Protein AF-A0A4Q3XRW7-F1 (afdb_monomer)

Sequence (113 aa):
EPHPDRGKGDDNMPKQAWFCLPDQPVGVFAGLWRMTERGPAYAFATCAPNEIVGPIHPKAMPAIIKPDEWDIWLDGSADEAKALVRPYDGPMDMEVTTPRLSDGGALDIVEPA

Secondary structure (DSSP, 8-state):
---SS--B-TTSSBPEEEEE-TT-SS--B-EEEEEETTEEEEEE-EE---TTTTTT-TT-EE-BPPGGGHHHHHHS-HHHHHHT-S---S--EEEEE-PPBPTTS-B------

Nearest PDB structures (foldseek):
  2aeg-assembly3_C  TM=7.613E-01  e=1.722E-05  Agrobacterium fabrum str. C58
  4huh-assembly1_F  TM=5.883E-01  e=4.612E+00  Tequatrovirus T4
  4huh-assembly1_D  TM=5.960E-01  e=4.924E+00  Tequatrovirus T4
  4huh-assembly1_E  TM=3.950E-01  e=3.790E+00  Tequatrovirus T4
  4hud-assembly1_A  TM=3.424E-01  e=3.550E+00  Tequatrovirus T4

Mean predicted aligned error: 8.39 Å

Foldseek 3Di:
DAAPPQDQAPVRHGWDKDKDQVVDPDWDFLKDWDADPVGIDMDGAWEQEDPVCCNGPRPTDTQTADPVCVCCSVPNDPVSNVVSNYYDPHDMDMDTGDFDLPPPRDTPPPDDD

Radius of gyration: 16.53 Å; Cα contacts (8 Å, |Δi|>4): 169; chains: 1; bounding box: 37×35×41 Å

pLDDT: mean 83.19, std 20.05, range [39.53, 98.5]

Structure (mmCIF, N/CA/C/O backbone):
data_AF-A0A4Q3XRW7-F1
#
_entry.id   AF-A0A4Q3XRW7-F1
#
loop_
_atom_site.group_PDB
_atom_site.id
_atom_site.type_symbol
_atom_site.label_atom_id
_atom_site.label_alt_id
_atom_site.label_comp_id
_atom_site.label_asym_id
_atom_site.label_entity_id
_atom_site.label_seq_id
_atom_site.pdbx_PDB_ins_code
_atom_site.Cartn_x
_atom_site.Cartn_y
_atom_site.Cartn_z
_atom_site.occupancy
_atom_site.B_iso_or_equiv
_atom_site.auth_seq_id
_atom_site.auth_comp_id
_atom_site.auth_asym_id
_atom_site.auth_atom_id
_atom_site.pdbx_PDB_model_num
ATOM 1 N N . GLU A 1 1 ? 15.102 -0.838 -1.085 1.00 42.69 1 GLU A N 1
ATOM 2 C CA . GLU A 1 1 ? 16.429 -1.101 -1.688 1.00 42.69 1 GLU A CA 1
ATOM 3 C C . GLU A 1 1 ? 16.328 -0.824 -3.175 1.00 42.69 1 GLU A C 1
ATOM 5 O O . GLU A 1 1 ? 15.240 -1.019 -3.705 1.00 42.69 1 GLU A O 1
ATOM 10 N N . PRO A 1 2 ? 17.377 -0.313 -3.835 1.00 42.47 2 PRO A N 1
ATOM 11 C CA . PRO A 1 2 ? 17.321 -0.061 -5.269 1.00 42.47 2 PRO A CA 1
ATOM 12 C C . PRO A 1 2 ? 17.358 -1.375 -6.071 1.00 42.47 2 PRO A C 1
ATOM 14 O O . PRO A 1 2 ? 18.008 -2.336 -5.661 1.00 42.47 2 PRO A O 1
ATOM 17 N N . HIS A 1 3 ? 16.653 -1.374 -7.206 1.00 45.62 3 HIS A N 1
ATOM 18 C CA . HIS A 1 3 ? 16.489 -2.474 -8.163 1.00 45.62 3 HIS A CA 1
ATOM 19 C C . HIS A 1 3 ? 17.829 -3.076 -8.653 1.00 45.62 3 HIS A C 1
ATOM 21 O O . HIS A 1 3 ? 18.788 -2.318 -8.846 1.00 45.62 3 HIS A O 1
ATOM 27 N N . PRO A 1 4 ? 17.916 -4.402 -8.904 1.00 43.88 4 PRO A N 1
ATOM 28 C CA . PRO A 1 4 ? 19.138 -5.064 -9.380 1.00 43.88 4 PRO A CA 1
ATOM 29 C C . PRO A 1 4 ? 19.620 -4.573 -10.758 1.00 43.88 4 PRO A C 1
ATOM 31 O O . PRO A 1 4 ? 20.812 -4.303 -10.921 1.00 43.88 4 PRO A O 1
ATOM 34 N N . ASP A 1 5 ? 18.716 -4.357 -11.716 1.00 55.91 5 ASP A N 1
ATOM 35 C CA . ASP A 1 5 ? 19.038 -3.699 -12.990 1.00 55.91 5 ASP A CA 1
ATOM 36 C C . ASP A 1 5 ? 19.152 -2.183 -12.800 1.00 55.91 5 ASP A C 1
ATOM 38 O O . ASP A 1 5 ? 18.185 -1.433 -12.926 1.00 55.91 5 ASP A O 1
ATOM 42 N N . ARG A 1 6 ? 20.358 -1.727 -12.449 1.00 53.12 6 ARG A N 1
ATOM 43 C CA . ARG A 1 6 ? 20.720 -0.314 -12.250 1.00 53.12 6 ARG A CA 1
ATOM 44 C C . ARG A 1 6 ? 20.733 0.484 -13.561 1.00 53.12 6 ARG A C 1
ATOM 46 O O . ARG A 1 6 ? 21.767 1.015 -13.967 1.00 53.12 6 ARG A O 1
ATOM 53 N N . GLY A 1 7 ? 19.593 0.591 -14.227 1.00 57.41 7 GLY A N 1
ATOM 54 C CA . GLY A 1 7 ? 19.402 1.578 -15.280 1.00 57.41 7 GLY A CA 1
ATOM 55 C C . GLY A 1 7 ? 19.207 2.958 -14.663 1.00 57.41 7 GLY A C 1
ATOM 56 O O . GLY A 1 7 ? 18.351 3.134 -13.795 1.00 57.41 7 GLY A O 1
ATOM 57 N N . LYS A 1 8 ? 19.980 3.943 -15.119 1.00 59.09 8 LYS A N 1
ATOM 58 C CA . LYS A 1 8 ? 19.595 5.341 -14.943 1.00 59.09 8 LYS A CA 1
ATOM 59 C C . LYS A 1 8 ? 18.601 5.712 -16.045 1.00 59.09 8 LYS A C 1
ATOM 61 O O . LYS A 1 8 ? 18.755 5.240 -17.172 1.00 59.09 8 LYS A O 1
ATOM 66 N N . GLY A 1 9 ? 17.575 6.480 -15.704 1.00 58.81 9 GLY A N 1
ATOM 67 C CA . GLY A 1 9 ? 16.732 7.166 -16.674 1.00 58.81 9 GLY A CA 1
ATOM 68 C C . GLY A 1 9 ? 17.504 8.278 -17.382 1.00 58.81 9 GLY A C 1
ATOM 69 O O . GLY A 1 9 ? 18.658 8.568 -17.045 1.00 58.81 9 GLY A O 1
ATOM 70 N N . ASP A 1 10 ? 16.860 8.911 -18.358 1.00 62.41 10 ASP A N 1
ATOM 71 C CA . ASP A 1 10 ? 17.435 9.999 -19.164 1.00 62.41 10 ASP A CA 1
ATOM 72 C C . ASP A 1 10 ? 17.812 11.240 -18.323 1.00 62.41 10 ASP A C 1
ATOM 74 O O . ASP A 1 10 ? 18.601 12.081 -18.750 1.00 62.41 10 ASP A O 1
ATOM 78 N N . ASP A 1 11 ? 17.293 11.325 -17.096 1.00 60.88 11 ASP A N 1
ATOM 79 C CA . ASP A 1 11 ? 17.575 12.332 -16.068 1.00 60.88 11 ASP A CA 1
ATOM 80 C C . ASP A 1 11 ? 18.708 11.929 -15.097 1.00 60.88 11 ASP A C 1
ATOM 82 O O . ASP A 1 11 ? 18.992 12.634 -14.127 1.00 60.88 11 ASP A O 1
ATOM 86 N N . ASN A 1 12 ? 19.376 10.797 -15.350 1.00 66.19 12 ASN A N 1
ATOM 87 C CA . ASN A 1 12 ? 20.425 10.212 -14.514 1.00 66.19 12 ASN A CA 1
ATOM 88 C C . ASN A 1 12 ? 19.933 9.728 -13.120 1.00 66.19 12 ASN A C 1
ATOM 90 O O . ASN A 1 12 ? 20.770 9.411 -12.264 1.00 66.19 12 ASN A O 1
ATOM 94 N N . MET A 1 13 ? 18.613 9.613 -12.904 1.00 65.81 13 MET A N 1
ATOM 95 C CA . MET A 1 13 ? 17.974 9.059 -11.697 1.00 65.81 13 MET A CA 1
ATOM 96 C C . MET A 1 13 ? 17.609 7.575 -11.879 1.00 65.81 13 MET A C 1
ATOM 98 O O . MET A 1 13 ? 17.613 7.078 -13.003 1.00 65.81 13 MET A O 1
ATOM 102 N N . PRO A 1 14 ? 17.329 6.804 -10.808 1.00 68.75 14 PRO A N 1
ATOM 103 C CA . PRO A 1 14 ? 16.843 5.432 -10.960 1.00 68.75 14 PRO A CA 1
ATOM 104 C C . PRO A 1 14 ? 15.542 5.393 -11.769 1.00 68.75 14 PRO A C 1
ATOM 106 O O . PRO A 1 14 ? 14.623 6.161 -11.479 1.00 68.75 14 PRO A O 1
ATOM 109 N N . LYS A 1 15 ? 15.454 4.484 -12.750 1.00 70.12 15 LYS A N 1
ATOM 110 C CA . LYS A 1 15 ? 14.203 4.236 -13.484 1.00 70.12 15 LYS A CA 1
ATOM 111 C C . LYS A 1 15 ? 13.063 3.936 -12.511 1.00 70.12 15 LYS A C 1
ATOM 113 O O . LYS A 1 15 ? 13.265 3.220 -11.528 1.00 70.12 15 LYS A O 1
ATOM 118 N N . GLN A 1 16 ? 11.880 4.470 -12.797 1.00 76.69 16 GLN A N 1
ATOM 119 C CA . GLN A 1 16 ? 10.693 4.239 -11.984 1.00 76.69 16 GLN A CA 1
ATOM 120 C C . GLN A 1 16 ? 9.819 3.169 -12.635 1.00 76.69 16 GLN A C 1
ATOM 122 O O . GLN A 1 16 ? 9.662 3.129 -13.854 1.00 76.69 16 GLN A O 1
ATOM 127 N N . ALA A 1 17 ? 9.267 2.289 -11.808 1.00 85.62 17 ALA A N 1
ATOM 128 C CA . ALA A 1 17 ? 8.234 1.351 -12.219 1.00 85.62 17 ALA A CA 1
ATOM 129 C C . ALA A 1 17 ? 6.896 1.848 -11.673 1.00 85.62 17 ALA A C 1
ATOM 131 O O . ALA A 1 17 ? 6.777 2.133 -10.478 1.00 85.62 17 ALA A O 1
ATOM 132 N N . TRP A 1 18 ? 5.917 1.947 -12.558 1.00 88.94 18 TRP A N 1
ATOM 133 C CA . TRP A 1 18 ? 4.539 2.293 -12.265 1.00 88.94 18 TRP A CA 1
ATOM 134 C C . TRP A 1 18 ? 3.705 1.023 -12.313 1.00 88.94 18 TRP A C 1
ATOM 136 O O . TRP A 1 18 ? 3.869 0.211 -13.220 1.00 88.94 18 TRP A O 1
ATOM 146 N N . PHE A 1 19 ? 2.836 0.848 -11.321 1.00 92.12 19 PHE A N 1
ATOM 147 C CA . PHE A 1 19 ? 1.941 -0.300 -11.222 1.00 92.12 19 PHE A CA 1
ATOM 148 C C . PHE A 1 19 ? 0.501 0.184 -11.345 1.00 92.12 19 PHE A C 1
ATOM 150 O O . PHE A 1 19 ? 0.098 1.108 -10.633 1.00 92.12 19 PHE A O 1
ATOM 157 N N . CYS A 1 20 ? -0.263 -0.449 -12.227 1.00 92.88 20 CYS A N 1
ATOM 158 C CA . CYS A 1 20 ? -1.647 -0.101 -12.533 1.00 92.88 20 CYS A CA 1
ATOM 159 C C . CYS A 1 20 ? -2.567 -1.275 -12.193 1.00 92.88 20 CYS A C 1
ATOM 161 O O . CYS A 1 20 ? -2.168 -2.430 -12.313 1.00 92.88 20 CYS A O 1
ATOM 163 N N . LEU A 1 21 ? -3.796 -0.978 -11.771 1.00 94.62 21 LEU A N 1
ATOM 164 C CA . LEU A 1 21 ? -4.837 -1.970 -11.494 1.00 94.62 21 LEU A CA 1
ATOM 165 C C . LEU A 1 21 ? -5.891 -1.854 -12.607 1.00 94.62 21 LEU A C 1
ATOM 167 O O . LEU A 1 21 ? -6.760 -0.990 -12.515 1.00 94.62 21 LEU A O 1
ATOM 171 N N . PRO A 1 22 ? -5.781 -2.614 -13.710 1.00 92.50 22 PRO A N 1
ATOM 172 C CA . PRO A 1 22 ? -6.552 -2.357 -14.931 1.00 92.50 22 PRO A CA 1
ATOM 173 C C . PRO A 1 22 ? -8.060 -2.605 -14.784 1.00 92.50 22 PRO A C 1
ATOM 175 O O . PRO A 1 22 ? -8.849 -2.153 -15.610 1.00 92.50 22 PRO A O 1
ATOM 178 N N . ASP A 1 23 ? -8.479 -3.320 -13.746 1.00 88.81 23 ASP A N 1
ATOM 179 C CA . ASP A 1 23 ? -9.873 -3.647 -13.455 1.00 88.81 23 ASP A CA 1
ATOM 180 C C . ASP A 1 23 ? -10.571 -2.629 -12.539 1.00 88.81 23 ASP A C 1
ATOM 182 O O . ASP A 1 23 ? -11.781 -2.727 -12.322 1.00 88.81 23 ASP A O 1
ATOM 186 N N . GLN A 1 24 ? -9.849 -1.627 -12.027 1.00 87.00 24 GLN A N 1
ATOM 187 C CA . GLN A 1 24 ? -10.407 -0.611 -11.140 1.00 87.00 24 GLN A CA 1
ATOM 188 C C . GLN A 1 24 ? -9.811 0.783 -11.401 1.00 87.00 24 GLN A C 1
ATOM 190 O O . GLN A 1 24 ? -8.597 0.948 -11.467 1.00 87.00 24 GLN A O 1
ATOM 195 N N . PRO A 1 25 ? -10.639 1.843 -11.469 1.00 86.00 25 PRO A N 1
ATOM 196 C CA . PRO A 1 25 ? -10.153 3.191 -11.774 1.00 86.00 25 PRO A CA 1
ATOM 197 C C . PRO A 1 25 ? -9.295 3.802 -10.654 1.00 86.00 25 PRO A C 1
ATOM 199 O O . PRO A 1 25 ? -8.584 4.776 -10.887 1.00 86.00 25 PRO A O 1
ATOM 202 N N . VAL A 1 26 ? -9.382 3.274 -9.427 1.00 90.31 26 VAL A N 1
ATOM 203 C CA . VAL A 1 26 ? -8.640 3.763 -8.258 1.00 90.31 26 VAL A CA 1
ATOM 204 C C . VAL A 1 26 ? -8.176 2.581 -7.409 1.00 90.31 26 VAL A C 1
ATOM 206 O O . VAL A 1 26 ? -8.955 1.679 -7.101 1.00 90.31 26 VAL A O 1
ATOM 209 N N . GLY A 1 27 ? -6.907 2.599 -6.999 1.00 92.38 27 GLY A N 1
ATOM 210 C CA . GLY A 1 27 ? -6.352 1.682 -6.003 1.00 92.38 27 GLY A CA 1
ATOM 211 C C . GLY A 1 27 ? -6.616 2.154 -4.573 1.00 92.38 27 GLY A C 1
ATOM 212 O O . GLY A 1 27 ? -6.478 3.339 -4.275 1.00 92.38 27 GLY A O 1
ATOM 213 N N . VAL A 1 28 ? -6.954 1.225 -3.676 1.00 96.06 28 VAL A N 1
ATOM 214 C CA . VAL A 1 28 ? -7.161 1.509 -2.248 1.00 96.06 28 VAL A CA 1
ATOM 215 C C . VAL A 1 28 ? -6.113 0.768 -1.431 1.00 96.06 28 VAL A C 1
ATOM 217 O O . VAL A 1 28 ? -6.026 -0.454 -1.497 1.00 96.06 28 VAL A O 1
ATOM 220 N N . PHE A 1 29 ? -5.320 1.496 -0.645 1.00 98.25 29 PHE A N 1
ATOM 221 C CA . PHE A 1 29 ? -4.411 0.885 0.325 1.00 98.25 29 PHE A CA 1
ATOM 222 C C . PHE A 1 29 ? -5.109 0.633 1.661 1.00 98.25 29 PHE A C 1
ATOM 224 O O . PHE A 1 29 ? -5.942 1.430 2.093 1.00 98.25 29 PHE A O 1
ATOM 231 N N . ALA A 1 30 ? -4.685 -0.423 2.356 1.00 98.44 30 ALA A N 1
ATOM 232 C CA . ALA A 1 30 ? -5.012 -0.683 3.757 1.00 98.44 30 ALA A CA 1
ATOM 233 C C . ALA A 1 30 ? -4.421 0.412 4.669 1.00 98.44 30 ALA A C 1
ATOM 235 O O . ALA A 1 30 ? -3.325 0.279 5.223 1.00 98.44 30 ALA A O 1
ATOM 236 N N . GLY A 1 31 ? -5.132 1.536 4.766 1.00 98.00 31 GLY A N 1
ATOM 237 C CA . GLY A 1 31 ? -4.723 2.742 5.478 1.00 98.00 31 GLY A CA 1
ATOM 238 C C . GLY A 1 31 ? -5.206 2.791 6.926 1.00 98.00 31 GLY A C 1
ATOM 239 O O . GLY A 1 31 ? -6.366 2.519 7.221 1.00 98.00 31 GLY A O 1
ATOM 240 N N . LEU A 1 32 ? -4.324 3.210 7.829 1.00 96.88 32 LEU A N 1
ATOM 241 C CA . LEU A 1 32 ? -4.623 3.536 9.220 1.00 96.88 32 LEU A CA 1
ATOM 242 C C . LEU A 1 32 ? -4.398 5.027 9.442 1.00 9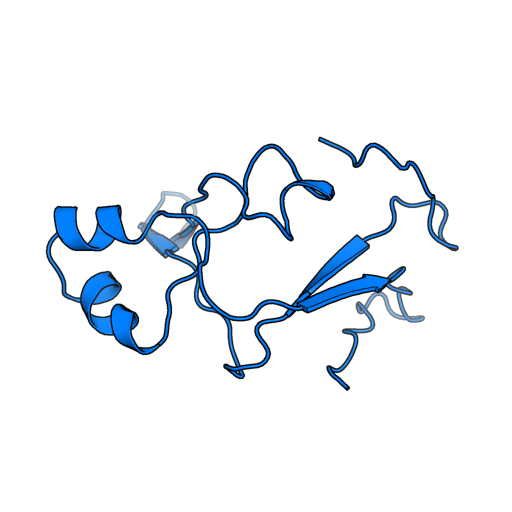6.88 32 LEU A C 1
ATOM 244 O O . LEU A 1 32 ? -3.467 5.612 8.888 1.00 96.88 32 LEU A O 1
ATOM 248 N N . TRP A 1 33 ? -5.194 5.641 10.310 1.00 97.38 33 TRP A N 1
ATOM 249 C CA . TRP A 1 33 ? -5.022 7.045 10.661 1.00 97.38 33 TRP A CA 1
ATOM 250 C C . TRP A 1 33 ? -5.203 7.276 12.158 1.00 97.38 33 TRP A C 1
ATOM 252 O O . TRP A 1 33 ? -5.850 6.499 12.859 1.00 97.38 33 TRP A O 1
ATOM 262 N N . ARG A 1 34 ? -4.593 8.350 12.660 1.00 97.25 34 ARG A N 1
ATOM 263 C CA . ARG A 1 34 ?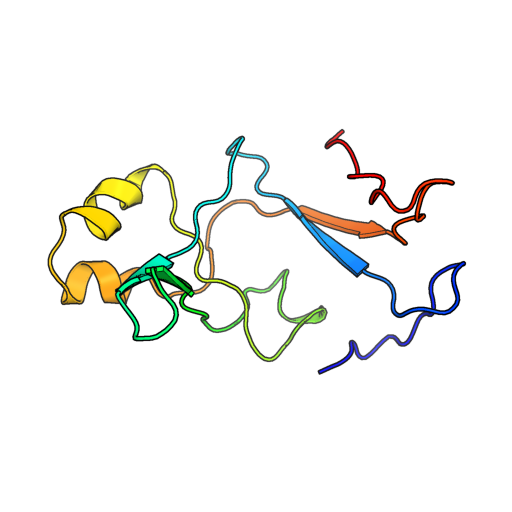 -4.796 8.833 14.028 1.00 97.25 34 ARG A CA 1
ATOM 264 C C . ARG A 1 34 ? -4.484 10.317 14.141 1.00 97.25 34 ARG A C 1
ATOM 266 O O . ARG A 1 34 ? -3.726 10.870 13.345 1.00 97.25 34 ARG A O 1
ATOM 273 N N . MET A 1 35 ? -4.987 10.942 15.198 1.00 98.00 35 MET A N 1
ATOM 274 C CA . MET A 1 35 ? -4.498 12.253 15.620 1.00 98.00 35 MET A CA 1
ATOM 275 C C . MET A 1 35 ? -3.127 12.123 16.290 1.00 98.00 35 MET A C 1
ATOM 277 O O . MET A 1 35 ? -2.869 11.176 17.034 1.00 98.00 35 MET A O 1
ATOM 281 N N . THR A 1 36 ? -2.241 13.079 16.023 1.00 97.25 36 THR A N 1
ATOM 282 C CA . THR A 1 36 ? -0.917 13.190 16.649 1.00 97.25 36 THR A CA 1
ATOM 283 C C . THR A 1 36 ? -0.700 14.608 17.167 1.00 97.25 36 THR A C 1
ATOM 285 O O . THR A 1 36 ? -1.446 15.520 16.816 1.00 97.25 36 THR A O 1
ATOM 288 N N . GLU A 1 37 ? 0.364 14.827 17.942 1.00 97.06 37 GLU A N 1
ATOM 289 C CA . GLU A 1 37 ? 0.764 16.168 18.406 1.00 97.06 37 GLU A CA 1
ATOM 290 C C . GLU A 1 37 ? 1.040 17.152 17.255 1.00 97.06 37 GLU A C 1
ATOM 292 O O . GLU A 1 37 ? 0.956 18.362 17.437 1.00 97.06 37 GLU A O 1
ATOM 297 N N . ARG A 1 38 ? 1.344 16.639 16.054 1.00 96.62 38 ARG A N 1
ATOM 298 C CA . ARG A 1 38 ? 1.596 17.433 14.841 1.00 96.62 38 ARG A CA 1
ATOM 299 C C . ARG A 1 38 ? 0.373 17.539 13.921 1.00 96.62 38 ARG A C 1
ATOM 301 O O . ARG A 1 38 ? 0.504 18.035 12.808 1.00 96.62 38 ARG A O 1
ATOM 308 N N . GLY A 1 39 ? -0.792 17.063 14.364 1.00 97.69 39 GLY A N 1
ATOM 309 C CA . GLY A 1 39 ? -2.029 17.014 13.582 1.00 97.69 39 GLY A CA 1
ATOM 310 C C . GLY A 1 39 ? -2.417 15.600 13.121 1.00 97.69 39 GLY A C 1
ATOM 311 O O . GLY A 1 39 ? -1.809 14.614 13.561 1.00 97.69 39 GLY A O 1
ATOM 312 N N . PRO A 1 40 ? -3.451 15.480 12.266 1.00 98.00 40 PRO A N 1
ATOM 313 C CA . PRO A 1 40 ? -3.877 14.206 11.694 1.00 98.00 40 PRO A CA 1
ATOM 314 C C . PRO A 1 40 ? -2.747 13.564 10.885 1.00 98.00 40 PRO A C 1
ATOM 316 O O . PRO A 1 40 ? -2.105 14.225 10.071 1.00 98.00 40 PRO A O 1
ATOM 319 N N . ALA A 1 41 ? -2.511 12.272 11.096 1.00 98.19 41 ALA A N 1
ATOM 320 C CA . ALA A 1 41 ? -1.522 11.504 10.354 1.00 98.19 41 ALA A CA 1
ATOM 321 C C . ALA A 1 41 ? -2.113 10.172 9.897 1.00 98.19 41 ALA A C 1
ATOM 323 O O . ALA A 1 41 ? -2.943 9.581 10.593 1.00 98.19 41 ALA A O 1
ATOM 324 N N . TYR A 1 42 ? -1.632 9.683 8.758 1.00 98.00 42 TYR A N 1
ATOM 325 C CA . TYR A 1 42 ? -1.971 8.367 8.240 1.00 98.00 42 TYR A CA 1
ATOM 326 C 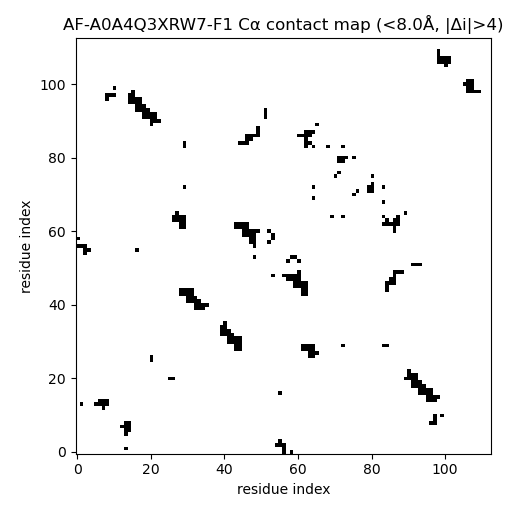C . TYR A 1 42 ? -0.709 7.581 7.882 1.00 98.00 42 TYR A C 1
ATOM 328 O O . TYR A 1 42 ? 0.370 8.141 7.682 1.00 98.00 42 TYR A O 1
ATOM 336 N N . ALA A 1 43 ? -0.865 6.270 7.831 1.00 97.56 43 ALA A N 1
ATOM 337 C CA . ALA A 1 43 ? 0.088 5.320 7.289 1.00 97.56 43 ALA A CA 1
ATOM 338 C C . ALA A 1 43 ? -0.704 4.221 6.579 1.00 97.56 43 ALA A C 1
ATOM 340 O O . ALA A 1 43 ? -1.914 4.116 6.755 1.00 97.56 43 ALA A O 1
ATOM 341 N N . PHE A 1 44 ? -0.038 3.381 5.802 1.00 98.25 44 PHE A N 1
ATOM 342 C CA . PHE A 1 44 ? -0.663 2.203 5.212 1.00 98.25 44 PHE A CA 1
ATOM 343 C C . PHE A 1 44 ? 0.186 0.969 5.483 1.00 98.25 44 PHE A C 1
ATOM 345 O O . PHE A 1 44 ? 1.403 1.060 5.670 1.00 98.25 44 PHE A O 1
ATOM 352 N N . ALA A 1 45 ? -0.476 -0.181 5.545 1.00 98.06 45 ALA A N 1
ATOM 353 C CA . ALA A 1 45 ? 0.186 -1.456 5.731 1.00 98.06 45 ALA A CA 1
ATOM 354 C C . ALA A 1 45 ? 0.941 -1.870 4.460 1.00 98.06 45 ALA A C 1
ATOM 356 O O . ALA A 1 45 ? 0.518 -1.607 3.331 1.00 98.06 45 ALA A O 1
ATOM 357 N N . THR A 1 46 ? 2.061 -2.555 4.660 1.00 98.38 46 THR A N 1
ATOM 358 C CA . THR A 1 46 ? 2.795 -3.239 3.597 1.00 98.38 46 THR A CA 1
ATOM 359 C C . THR A 1 46 ? 2.796 -4.740 3.856 1.00 98.38 46 THR A C 1
ATOM 361 O O . THR A 1 46 ? 2.647 -5.192 4.992 1.00 98.38 46 THR A O 1
ATOM 364 N N . CYS A 1 47 ? 2.958 -5.515 2.792 1.00 98.38 47 CYS A N 1
ATOM 365 C CA . CYS A 1 47 ? 3.005 -6.973 2.810 1.00 98.38 47 CYS A CA 1
ATOM 366 C C . CYS A 1 47 ? 4.153 -7.471 1.917 1.00 98.38 47 CYS A C 1
ATOM 368 O O . CYS A 1 47 ? 4.887 -6.672 1.326 1.00 98.38 47 CYS A O 1
ATOM 370 N N . ALA A 1 48 ? 4.340 -8.791 1.837 1.00 98.19 48 ALA A N 1
ATOM 371 C CA . ALA A 1 48 ? 5.271 -9.379 0.876 1.00 98.19 48 ALA A CA 1
ATOM 372 C C . ALA A 1 48 ? 4.864 -9.005 -0.565 1.00 98.19 48 ALA A C 1
ATOM 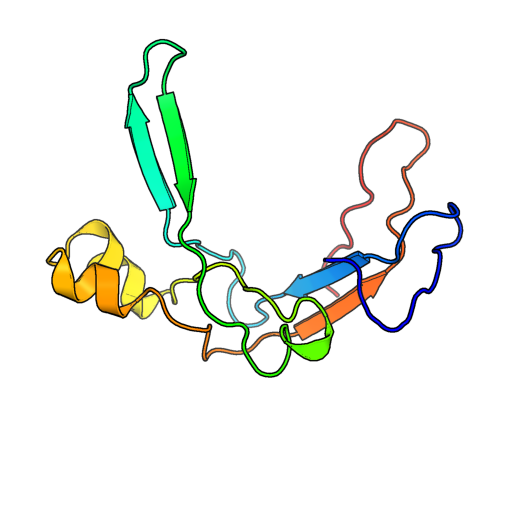374 O O . ALA A 1 48 ? 3.670 -8.880 -0.837 1.00 98.19 48 ALA A O 1
ATOM 375 N N . PRO A 1 49 ? 5.818 -8.806 -1.487 1.00 98.12 49 PRO A N 1
ATOM 376 C CA . PRO A 1 49 ? 5.474 -8.498 -2.867 1.00 98.12 49 PRO A CA 1
ATOM 377 C C . PRO A 1 49 ? 4.874 -9.719 -3.580 1.00 98.12 49 PRO A C 1
ATOM 379 O O . PRO A 1 49 ? 5.217 -10.861 -3.269 1.00 98.12 49 PRO A O 1
ATOM 382 N N . ASN A 1 50 ? 4.003 -9.472 -4.559 1.00 97.69 50 ASN A N 1
ATOM 383 C CA . ASN A 1 50 ? 3.550 -10.489 -5.508 1.00 97.69 50 ASN A CA 1
ATOM 384 C C . ASN A 1 50 ? 4.607 -10.724 -6.612 1.00 97.69 50 ASN A C 1
ATOM 386 O O . ASN A 1 50 ? 5.677 -10.110 -6.610 1.00 97.69 50 ASN A O 1
ATOM 390 N N . GLU A 1 51 ? 4.313 -11.608 -7.566 1.00 96.44 51 GLU A N 1
ATOM 391 C CA . GLU A 1 51 ? 5.247 -11.979 -8.644 1.00 96.44 51 GLU A CA 1
ATOM 392 C C . GLU A 1 51 ? 5.597 -10.816 -9.590 1.00 96.44 51 GLU A C 1
ATOM 394 O O . GLU A 1 51 ? 6.651 -10.841 -10.220 1.00 96.44 51 GLU A O 1
ATOM 399 N N . ILE A 1 52 ? 4.751 -9.782 -9.655 1.00 95.44 52 ILE A N 1
ATOM 400 C CA . ILE A 1 52 ? 4.936 -8.609 -10.521 1.00 95.44 52 ILE A CA 1
ATOM 401 C C . ILE A 1 52 ? 5.804 -7.557 -9.824 1.00 95.44 52 ILE A C 1
ATOM 403 O O . ILE A 1 52 ? 6.748 -7.030 -10.408 1.00 95.44 52 ILE A O 1
ATOM 407 N N . VAL A 1 53 ? 5.527 -7.271 -8.548 1.00 95.19 53 VAL A N 1
ATOM 408 C CA . VAL A 1 53 ? 6.277 -6.276 -7.766 1.00 95.19 53 VAL A CA 1
ATOM 409 C C . VAL A 1 53 ? 7.613 -6.834 -7.279 1.00 95.19 53 VAL A C 1
ATOM 411 O O . VAL A 1 53 ? 8.583 -6.087 -7.175 1.00 95.19 53 VAL A O 1
ATOM 414 N N . GLY A 1 54 ? 7.695 -8.131 -6.979 1.00 95.00 54 GLY A N 1
ATOM 415 C CA . GLY A 1 54 ? 8.860 -8.773 -6.363 1.00 95.00 54 GLY A CA 1
ATOM 416 C C . GLY A 1 54 ? 10.179 -8.570 -7.115 1.00 95.00 54 GLY A C 1
ATOM 417 O O . GLY A 1 54 ? 11.168 -8.210 -6.470 1.00 95.00 54 GLY A O 1
ATOM 418 N N . PRO A 1 55 ? 10.214 -8.725 -8.452 1.00 91.06 55 PRO A N 1
ATOM 419 C CA . PRO A 1 55 ? 11.389 -8.404 -9.259 1.00 91.06 55 PRO A CA 1
ATOM 420 C C . PRO A 1 55 ? 11.845 -6.950 -9.103 1.00 91.06 55 PRO A C 1
ATOM 422 O O . PRO A 1 55 ? 13.047 -6.687 -9.125 1.00 91.06 55 PRO A O 1
ATOM 425 N N . ILE A 1 56 ? 10.897 -6.025 -8.894 1.00 88.75 56 ILE A N 1
ATOM 426 C CA . ILE A 1 56 ? 11.184 -4.595 -8.812 1.00 88.75 56 ILE A CA 1
ATOM 427 C C . ILE A 1 56 ? 11.597 -4.147 -7.407 1.00 88.75 56 ILE A C 1
ATOM 429 O O . ILE A 1 56 ? 12.588 -3.438 -7.215 1.00 88.75 56 ILE A O 1
ATOM 433 N N . HIS A 1 57 ? 10.795 -4.529 -6.417 1.00 88.62 57 HIS A N 1
ATOM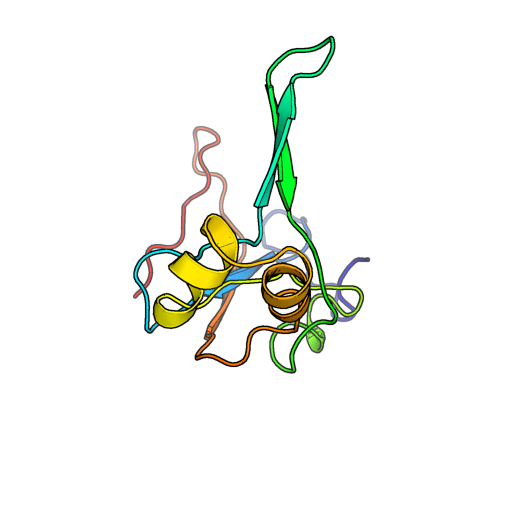 434 C CA . HIS A 1 57 ? 10.939 -4.143 -5.025 1.00 88.62 57 HIS A CA 1
ATOM 435 C C . HIS A 1 57 ? 10.751 -5.379 -4.123 1.00 88.62 57 HIS A C 1
ATOM 437 O O . HIS A 1 57 ? 9.668 -5.613 -3.579 1.00 88.62 57 HIS A O 1
ATOM 443 N N . PRO A 1 58 ? 11.820 -6.169 -3.905 1.00 92.88 58 PRO A N 1
ATOM 444 C CA . PRO A 1 58 ? 11.724 -7.494 -3.282 1.00 92.88 58 PRO A CA 1
ATOM 445 C C . PRO A 1 58 ? 11.348 -7.462 -1.796 1.00 92.88 58 PRO A C 1
ATOM 447 O O . PRO A 1 58 ? 10.963 -8.479 -1.226 1.00 92.88 58 PRO A O 1
ATOM 450 N N . LYS A 1 59 ? 11.464 -6.301 -1.140 1.00 95.38 59 LYS A N 1
ATOM 451 C CA . LYS A 1 59 ? 11.227 -6.176 0.301 1.00 95.38 59 LYS A CA 1
ATOM 452 C C . LYS A 1 59 ? 9.744 -6.175 0.669 1.00 95.38 59 LYS A C 1
ATOM 454 O O . LYS A 1 59 ? 9.394 -6.688 1.727 1.00 95.38 59 LYS A O 1
ATOM 459 N N . ALA A 1 60 ? 8.910 -5.511 -0.125 1.00 96.62 60 ALA A N 1
ATOM 460 C CA . ALA A 1 60 ? 7.511 -5.275 0.217 1.00 96.62 60 ALA A CA 1
ATOM 461 C C . ALA A 1 60 ? 6.733 -4.655 -0.944 1.00 96.62 60 ALA A C 1
ATOM 463 O O . ALA A 1 60 ? 7.318 -3.962 -1.775 1.00 96.62 60 ALA A O 1
ATOM 464 N N . MET A 1 61 ? 5.412 -4.798 -0.908 1.00 97.88 61 MET A N 1
ATOM 465 C CA . MET A 1 61 ? 4.464 -3.979 -1.663 1.00 97.88 61 MET A CA 1
ATOM 466 C C . MET A 1 61 ? 3.427 -3.350 -0.713 1.00 97.88 61 MET A C 1
ATOM 468 O O . MET A 1 61 ? 3.292 -3.811 0.427 1.00 97.88 61 MET A O 1
ATOM 472 N N . PRO A 1 62 ? 2.698 -2.299 -1.126 1.00 98.00 62 PRO A N 1
ATOM 473 C CA . PRO A 1 62 ? 1.521 -1.843 -0.390 1.00 98.00 62 PRO A CA 1
ATOM 474 C C . PRO A 1 62 ? 0.460 -2.948 -0.325 1.00 98.00 62 PRO A C 1
ATOM 476 O O . PRO A 1 62 ? 0.231 -3.637 -1.318 1.00 98.00 62 PRO A O 1
ATOM 479 N N . ALA A 1 63 ? -0.213 -3.097 0.815 1.00 98.44 63 ALA A N 1
ATOM 480 C CA . ALA A 1 63 ? -1.413 -3.926 0.882 1.00 98.44 63 ALA A CA 1
ATOM 481 C C . ALA A 1 63 ? -2.567 -3.180 0.192 1.00 98.44 63 ALA A C 1
ATOM 483 O O . ALA A 1 63 ? -2.991 -2.120 0.660 1.00 98.44 63 ALA A O 1
ATOM 484 N N . ILE A 1 64 ? -3.027 -3.718 -0.937 1.00 98.12 64 ILE A N 1
ATOM 485 C CA . ILE A 1 64 ? -4.098 -3.158 -1.770 1.00 98.12 64 ILE A CA 1
ATOM 486 C C . ILE A 1 64 ? -5.378 -3.951 -1.501 1.00 98.12 64 ILE A C 1
ATOM 488 O O . ILE A 1 64 ? -5.346 -5.179 -1.525 1.00 98.12 64 ILE A O 1
ATOM 492 N N . ILE A 1 65 ? -6.487 -3.253 -1.262 1.00 97.62 65 ILE A N 1
ATOM 493 C CA . ILE A 1 65 ? -7.789 -3.851 -0.949 1.00 97.62 65 ILE A CA 1
ATOM 494 C C . ILE A 1 65 ? -8.675 -3.843 -2.191 1.00 97.62 65 ILE A C 1
ATOM 496 O O . ILE A 1 65 ? -8.866 -2.794 -2.820 1.00 97.62 65 ILE A O 1
ATOM 500 N N . LYS A 1 66 ? -9.225 -5.011 -2.531 1.00 96.00 66 LYS A N 1
ATOM 501 C CA . LYS A 1 66 ? -10.140 -5.158 -3.664 1.00 96.00 66 LYS A CA 1
ATOM 502 C C . LYS A 1 66 ? -11.493 -4.498 -3.380 1.00 96.00 66 LYS A C 1
ATOM 504 O O . LYS A 1 66 ? -11.885 -4.417 -2.215 1.00 96.00 66 LYS A O 1
ATOM 509 N N . PRO A 1 67 ? -12.221 -4.044 -4.417 1.00 94.25 67 PRO A N 1
ATOM 510 C CA . PRO A 1 67 ? -13.508 -3.371 -4.254 1.00 94.25 67 PRO A CA 1
ATOM 511 C C . PRO A 1 67 ? -14.550 -4.150 -3.446 1.00 94.25 67 PRO A C 1
ATOM 513 O O . PRO A 1 67 ? -15.326 -3.551 -2.710 1.00 94.25 67 PRO A O 1
ATOM 516 N N . ASP A 1 68 ? -14.550 -5.478 -3.548 1.00 95.25 68 ASP A N 1
ATOM 517 C CA . ASP A 1 68 ? -15.453 -6.376 -2.823 1.00 95.25 68 ASP A CA 1
ATOM 518 C C . ASP A 1 68 ? -15.047 -6.629 -1.358 1.00 95.25 68 ASP A C 1
ATOM 520 O O . ASP A 1 68 ? -15.822 -7.203 -0.596 1.00 95.25 68 ASP A O 1
ATOM 524 N N . GLU A 1 69 ? -13.863 -6.174 -0.941 1.00 96.94 69 GLU A N 1
ATOM 525 C CA . GLU A 1 69 ? -13.321 -6.330 0.415 1.00 96.94 69 GLU A CA 1
ATOM 526 C C . GLU A 1 69 ? -13.285 -4.998 1.197 1.00 96.94 69 GLU A C 1
ATOM 528 O O . GLU A 1 69 ? -12.825 -4.961 2.341 1.00 96.94 69 GLU A O 1
ATOM 533 N N . TRP A 1 70 ? -13.771 -3.890 0.620 1.00 96.00 70 TRP A N 1
ATOM 534 C CA . TRP A 1 70 ? -13.738 -2.567 1.266 1.00 96.00 70 TRP A CA 1
ATOM 535 C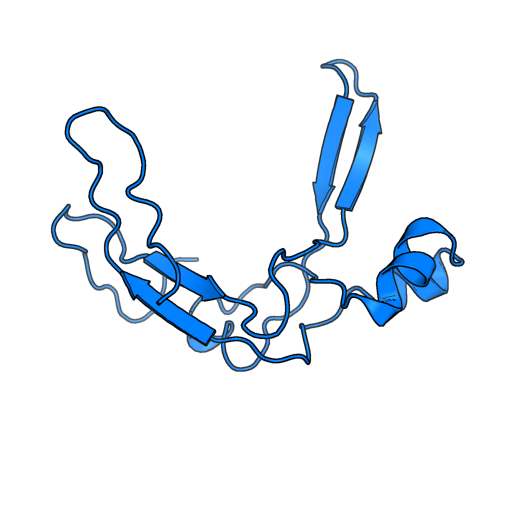 C . TRP A 1 70 ? -14.521 -2.518 2.579 1.00 96.00 70 TRP A C 1
ATOM 537 O O . TRP A 1 70 ? -13.998 -2.017 3.575 1.00 96.00 70 TRP A O 1
ATOM 547 N N . ASP A 1 71 ? -15.726 -3.087 2.609 1.00 97.94 71 ASP A N 1
ATOM 548 C CA . ASP A 1 71 ? -16.558 -3.117 3.819 1.00 97.94 71 ASP A CA 1
ATOM 549 C C . ASP A 1 71 ? -15.900 -3.954 4.925 1.00 97.94 71 ASP A C 1
ATOM 551 O O . ASP A 1 71 ? -15.988 -3.625 6.105 1.00 97.94 71 ASP A O 1
ATOM 555 N N . ILE A 1 72 ? -15.150 -4.999 4.559 1.00 98.31 72 ILE A N 1
ATOM 556 C CA . ILE A 1 72 ? -14.387 -5.800 5.524 1.00 98.31 72 ILE A CA 1
ATOM 557 C C . ILE A 1 72 ? -13.264 -4.958 6.147 1.00 98.31 72 ILE A C 1
ATOM 559 O O . ILE A 1 72 ? -13.015 -5.056 7.347 1.00 98.31 72 ILE A O 1
ATOM 563 N N . TRP A 1 73 ? -12.590 -4.114 5.359 1.00 98.00 73 TRP A N 1
ATOM 564 C CA . TRP A 1 73 ? -11.543 -3.228 5.875 1.00 98.00 73 TRP A CA 1
ATOM 565 C C . TRP A 1 73 ? -12.093 -2.119 6.783 1.00 98.00 73 TRP A C 1
ATOM 567 O O . TRP A 1 73 ? -11.469 -1.791 7.794 1.00 98.00 73 TRP A O 1
ATOM 577 N N . LEU A 1 74 ? -13.228 -1.521 6.413 1.00 97.88 74 LEU A N 1
ATOM 578 C CA . LEU A 1 74 ? -13.788 -0.359 7.108 1.00 97.88 74 LEU A CA 1
ATOM 579 C C . LEU A 1 74 ? -14.645 -0.737 8.322 1.00 97.88 74 LEU A C 1
ATOM 581 O O . LEU A 1 74 ? -14.537 -0.078 9.357 1.00 97.88 74 LEU A O 1
ATOM 585 N N . ASP A 1 75 ? -15.450 -1.793 8.200 1.00 98.00 75 ASP A N 1
ATOM 586 C CA . ASP A 1 75 ? -16.495 -2.152 9.166 1.00 98.00 75 ASP A CA 1
ATOM 587 C C . ASP A 1 75 ? -16.321 -3.557 9.771 1.00 98.00 75 ASP A C 1
ATOM 589 O O . ASP A 1 75 ? -17.002 -3.909 10.739 1.00 98.00 75 ASP A O 1
ATOM 593 N N . GLY A 1 76 ? -15.411 -4.369 9.225 1.00 97.94 76 GLY A N 1
ATOM 594 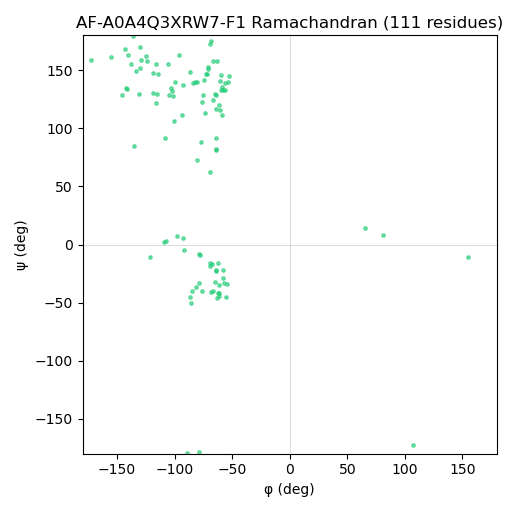C CA . GLY A 1 76 ? -15.120 -5.710 9.723 1.00 97.94 76 GLY A CA 1
ATOM 595 C C . GLY A 1 76 ? -14.410 -5.726 11.079 1.00 97.94 76 GLY A C 1
ATOM 596 O O . GLY A 1 76 ? -13.965 -4.714 11.630 1.00 97.94 76 GLY A O 1
ATOM 597 N N . SER A 1 77 ? -14.271 -6.923 11.644 1.00 98.50 77 SER A N 1
ATOM 598 C CA . SER A 1 77 ? -13.472 -7.114 12.850 1.00 98.50 77 SER A CA 1
ATOM 599 C C . SER A 1 77 ? -11.985 -6.860 12.582 1.00 98.50 77 SER A C 1
ATOM 601 O O . SER A 1 77 ? -11.481 -6.991 11.466 1.00 98.50 77 SER A O 1
ATOM 603 N N . ALA A 1 78 ? -11.233 -6.564 13.645 1.00 97.19 78 ALA A N 1
ATOM 604 C CA . ALA A 1 78 ? -9.794 -6.337 13.533 1.00 97.19 78 ALA A CA 1
ATOM 605 C C . ALA A 1 78 ? -9.032 -7.538 12.942 1.00 97.19 78 ALA A C 1
ATOM 607 O O . ALA A 1 78 ? -7.978 -7.346 12.341 1.00 97.19 78 ALA A O 1
ATOM 608 N N . ASP A 1 79 ? -9.522 -8.765 13.128 1.00 98.44 79 ASP A N 1
ATOM 609 C CA . ASP A 1 79 ? -8.872 -9.959 12.585 1.00 98.44 79 ASP A CA 1
ATOM 610 C C . ASP A 1 79 ? -9.217 -10.176 11.108 1.00 98.44 79 ASP A C 1
ATOM 612 O O . ASP A 1 79 ? -8.327 -10.525 10.332 1.00 98.44 79 ASP A O 1
ATOM 616 N N . GLU A 1 80 ? -10.450 -9.872 10.693 1.00 98.44 80 GLU A N 1
ATOM 617 C CA . GLU A 1 80 ? -10.832 -9.853 9.276 1.00 98.44 80 GLU A CA 1
ATOM 618 C C . GLU A 1 80 ? -10.046 -8.782 8.508 1.00 98.44 80 GLU A C 1
ATOM 620 O O . GLU A 1 80 ? -9.440 -9.084 7.483 1.00 98.44 80 GLU A O 1
ATOM 625 N N . ALA A 1 81 ? -9.939 -7.564 9.048 1.00 98.12 81 ALA A N 1
ATOM 626 C CA . ALA A 1 81 ? -9.160 -6.493 8.430 1.00 98.12 81 ALA A CA 1
ATOM 627 C C . ALA A 1 81 ? -7.664 -6.850 8.313 1.00 98.12 81 ALA A C 1
ATOM 629 O O . ALA A 1 81 ? -7.046 -6.630 7.270 1.00 98.12 81 ALA A O 1
ATOM 630 N N . LYS A 1 82 ? -7.062 -7.459 9.348 1.00 98.00 82 LYS A N 1
ATOM 631 C CA . LYS A 1 82 ? -5.666 -7.940 9.285 1.00 98.00 82 LYS A CA 1
ATOM 632 C C . LYS A 1 82 ? -5.465 -9.006 8.211 1.00 98.00 82 LYS A C 1
ATOM 634 O O . LYS A 1 82 ? -4.394 -9.037 7.609 1.00 98.00 82 LYS A O 1
ATOM 639 N N . ALA A 1 83 ? -6.455 -9.867 7.969 1.00 98.25 83 ALA A N 1
ATOM 640 C CA . ALA A 1 83 ? -6.365 -10.902 6.942 1.00 98.25 83 ALA A CA 1
ATOM 641 C C . ALA A 1 83 ? -6.247 -10.316 5.522 1.00 98.25 83 ALA A C 1
ATOM 643 O O . ALA A 1 83 ? -5.693 -10.970 4.640 1.00 98.25 83 ALA A O 1
ATOM 644 N N . LEU A 1 84 ? -6.687 -9.071 5.311 1.00 98.44 84 LEU A N 1
ATOM 645 C CA . LEU A 1 84 ? -6.525 -8.349 4.046 1.00 98.44 84 LEU A CA 1
ATOM 646 C C . LEU A 1 84 ? -5.107 -7.781 3.840 1.00 98.44 84 LEU A C 1
ATOM 648 O O . LEU A 1 84 ? -4.772 -7.339 2.743 1.00 98.44 84 LEU A O 1
ATOM 652 N N . VAL A 1 85 ? -4.230 -7.820 4.853 1.00 98.38 85 VAL A N 1
ATOM 653 C CA . VAL A 1 85 ? -2.823 -7.396 4.732 1.00 98.38 85 VAL A CA 1
ATOM 654 C C . VAL A 1 85 ? -1.992 -8.518 4.104 1.00 98.38 85 VAL A C 1
ATOM 656 O O . VAL A 1 85 ? -1.201 -9.203 4.753 1.00 98.38 85 VAL A O 1
ATOM 659 N N . ARG A 1 86 ? -2.193 -8.716 2.803 1.00 98.38 86 ARG A N 1
ATOM 660 C CA . ARG A 1 86 ? -1.593 -9.783 1.993 1.00 98.38 86 ARG A CA 1
ATOM 661 C C . ARG A 1 86 ? -1.196 -9.252 0.607 1.00 98.38 86 ARG A C 1
ATOM 663 O O . ARG A 1 86 ? -1.622 -8.150 0.256 1.00 98.38 86 ARG A O 1
ATOM 670 N N . PRO A 1 87 ? -0.340 -9.960 -0.157 1.00 98.50 87 PRO A N 1
ATOM 671 C CA . PRO A 1 87 ? -0.014 -9.553 -1.522 1.00 98.50 87 PRO A CA 1
ATOM 672 C C . PRO A 1 87 ? -1.292 -9.438 -2.359 1.00 98.50 87 PRO A C 1
ATOM 674 O O . PRO A 1 87 ? -2.180 -10.282 -2.231 1.00 98.50 87 PRO A O 1
ATOM 677 N N . TYR A 1 88 ? -1.378 -8.407 -3.201 1.00 97.81 88 TYR A N 1
ATOM 678 C CA . TYR A 1 88 ? -2.534 -8.219 -4.079 1.00 97.81 88 TYR A CA 1
ATOM 679 C C . TYR A 1 88 ? -2.627 -9.372 -5.084 1.00 97.81 88 TYR A C 1
ATOM 681 O O . TYR A 1 88 ? -1.636 -9.689 -5.751 1.00 97.81 88 TYR A O 1
ATOM 689 N N . ASP A 1 89 ? -3.808 -9.986 -5.163 1.00 96.50 89 ASP A N 1
ATOM 690 C CA . ASP A 1 89 ? -4.097 -11.178 -5.968 1.00 96.50 89 ASP A CA 1
ATOM 691 C C . ASP A 1 89 ? -4.959 -10.890 -7.211 1.00 96.50 89 ASP A C 1
ATOM 693 O O . ASP A 1 89 ? -5.315 -11.820 -7.934 1.00 96.50 89 ASP A O 1
ATOM 697 N N . GLY A 1 90 ? -5.291 -9.620 -7.459 1.00 95.25 90 GLY A N 1
ATOM 698 C CA . GLY A 1 90 ? -6.013 -9.177 -8.649 1.00 95.25 90 GLY A CA 1
ATOM 699 C C . GLY A 1 90 ? -5.099 -8.823 -9.833 1.00 95.25 90 GLY A C 1
ATOM 700 O O . GLY A 1 90 ? -3.869 -8.911 -9.732 1.00 95.25 90 GLY A O 1
ATOM 701 N N . PRO A 1 91 ? -5.695 -8.400 -10.962 1.00 95.62 91 PRO A N 1
ATOM 702 C CA . PRO A 1 91 ? -4.981 -7.904 -12.134 1.00 95.62 91 PRO A CA 1
ATOM 703 C C . PRO A 1 91 ? -4.053 -6.733 -11.800 1.00 95.62 91 PRO A C 1
ATOM 705 O O . PRO A 1 91 ? -4.446 -5.771 -11.145 1.00 95.62 91 PRO A O 1
ATOM 708 N N . MET A 1 92 ? -2.816 -6.790 -12.281 1.00 95.88 92 MET A N 1
ATOM 709 C CA . MET A 1 92 ? -1.851 -5.712 -12.113 1.00 95.88 92 MET A CA 1
ATOM 710 C C . MET A 1 92 ? -0.965 -5.638 -13.347 1.00 95.88 92 MET A C 1
ATOM 712 O O . MET A 1 92 ? -0.372 -6.637 -13.745 1.00 95.88 92 MET A O 1
ATOM 716 N N . ASP A 1 93 ? -0.851 -4.443 -13.909 1.00 92.81 93 ASP A N 1
ATOM 717 C CA . ASP A 1 93 ? 0.073 -4.146 -14.995 1.00 92.81 93 ASP A CA 1
ATOM 718 C C . ASP A 1 93 ? 1.255 -3.338 -14.460 1.00 92.81 93 ASP A C 1
ATOM 720 O O . ASP A 1 93 ? 1.159 -2.662 -13.431 1.00 92.81 93 ASP A O 1
ATOM 724 N N . MET A 1 94 ? 2.388 -3.415 -15.155 1.00 89.75 94 MET A N 1
ATOM 725 C CA . MET A 1 94 ? 3.593 -2.668 -14.815 1.00 89.75 94 MET A CA 1
ATOM 726 C C . MET A 1 94 ? 4.147 -1.962 -16.047 1.00 89.75 94 MET A C 1
ATOM 728 O O . MET A 1 94 ? 4.426 -2.597 -17.063 1.00 89.75 94 MET A O 1
ATOM 732 N N . GLU A 1 95 ? 4.410 -0.667 -15.907 1.00 84.00 95 GLU A N 1
ATOM 733 C CA . GLU A 1 95 ? 5.119 0.135 -16.895 1.00 84.00 95 GLU A CA 1
ATOM 734 C C . GLU A 1 95 ? 6.405 0.704 -16.290 1.00 84.00 95 GLU A C 1
ATOM 736 O O . GLU A 1 95 ? 6.407 1.294 -15.211 1.00 84.00 95 GLU A O 1
ATOM 741 N N . VAL A 1 96 ? 7.530 0.543 -16.986 1.00 74.56 96 VAL A N 1
ATOM 742 C CA . VAL A 1 96 ? 8.804 1.147 -16.577 1.00 74.56 96 VAL A CA 1
ATOM 743 C C . VAL A 1 96 ? 9.030 2.396 -17.414 1.00 74.56 96 VAL A C 1
ATOM 745 O O . VAL A 1 96 ? 9.402 2.298 -18.583 1.00 74.56 96 VAL A O 1
ATOM 748 N N . THR A 1 97 ? 8.857 3.567 -16.804 1.00 67.00 97 THR A N 1
ATOM 749 C CA . THR A 1 97 ? 9.113 4.857 -17.453 1.00 67.00 97 THR A CA 1
ATOM 750 C C . THR A 1 97 ? 10.106 5.703 -16.654 1.00 67.00 97 THR A C 1
ATOM 752 O O . THR A 1 97 ? 10.313 5.519 -15.451 1.00 67.00 97 THR A O 1
ATOM 755 N N . THR A 1 98 ? 10.747 6.650 -17.332 1.00 56.03 98 THR A N 1
ATOM 756 C CA . THR A 1 98 ? 11.456 7.746 -16.667 1.00 56.03 98 THR A CA 1
ATOM 757 C C . THR A 1 98 ? 10.458 8.895 -16.596 1.00 56.03 98 THR A C 1
ATOM 759 O O . THR A 1 98 ? 10.119 9.421 -17.657 1.00 56.03 98 THR A O 1
ATOM 762 N N . PRO A 1 99 ? 9.948 9.300 -15.419 1.00 52.75 99 PRO A N 1
ATOM 763 C CA . PRO A 1 99 ? 9.115 10.489 -15.360 1.00 52.75 99 PRO A CA 1
ATOM 764 C C . PRO A 1 99 ? 9.971 11.662 -15.814 1.00 52.75 99 PRO A C 1
ATOM 766 O O . PRO A 1 99 ? 11.008 11.955 -15.216 1.00 52.75 99 PRO A O 1
ATOM 769 N N . ARG A 1 100 ? 9.551 12.333 -16.883 1.00 51.88 100 ARG A N 1
ATOM 770 C CA . ARG A 1 100 ? 10.114 13.631 -17.208 1.00 51.88 100 ARG A CA 1
ATOM 771 C C . ARG A 1 100 ? 9.473 14.607 -16.228 1.00 51.88 100 ARG A C 1
ATOM 773 O O . ARG A 1 100 ? 8.252 14.688 -16.127 1.00 51.88 100 ARG A O 1
ATOM 780 N N . LEU A 1 101 ? 10.290 15.312 -15.451 1.00 48.38 101 LEU A N 1
ATOM 781 C CA . LEU A 1 101 ? 9.806 16.551 -14.858 1.00 48.38 101 LEU A CA 1
ATOM 782 C C . LEU A 1 101 ? 9.518 17.473 -16.041 1.00 48.38 101 LEU A C 1
ATOM 784 O O . LEU A 1 101 ? 10.435 17.785 -16.806 1.00 48.38 101 LEU A O 1
ATOM 788 N N . SER A 1 102 ? 8.259 17.859 -16.225 1.00 49.41 102 SER A N 1
ATOM 789 C CA . SER A 1 102 ? 7.934 18.917 -17.177 1.00 49.41 102 SER A CA 1
ATOM 790 C C . SER A 1 102 ? 8.588 20.225 -16.722 1.00 49.41 102 SER A C 1
ATOM 792 O O . SER A 1 102 ? 8.935 20.392 -15.543 1.00 49.41 102 SER A O 1
ATOM 794 N N . ASP A 1 103 ? 8.784 21.155 -17.660 1.00 41.91 103 ASP A N 1
ATOM 795 C CA . ASP A 1 103 ? 9.348 22.483 -17.404 1.00 41.91 103 ASP A CA 1
ATOM 796 C C . ASP A 1 103 ? 8.391 23.274 -16.485 1.00 41.91 103 ASP A C 1
ATOM 798 O O . ASP A 1 103 ? 7.538 24.037 -16.930 1.00 41.91 103 ASP A O 1
ATOM 802 N N . GLY A 1 104 ? 8.478 23.019 -15.179 1.00 48.88 104 GLY A N 1
ATOM 803 C CA . GLY A 1 104 ? 7.493 23.450 -14.182 1.00 48.88 104 GLY A CA 1
ATOM 804 C C . GLY A 1 104 ? 7.446 22.594 -12.911 1.00 48.88 104 GLY A C 1
ATOM 805 O O . GLY A 1 104 ? 6.838 23.011 -11.928 1.00 48.88 104 GLY A O 1
ATOM 806 N N . GLY A 1 105 ? 8.113 21.432 -12.888 1.00 42.78 105 GLY A N 1
ATOM 807 C CA . GLY A 1 105 ? 8.246 20.594 -11.690 1.00 42.78 105 GLY A CA 1
ATOM 808 C C . GLY A 1 105 ? 7.033 19.711 -11.386 1.00 42.78 105 GLY A C 1
ATOM 809 O O . GLY A 1 105 ? 6.994 19.083 -10.328 1.00 42.78 105 GLY A O 1
ATOM 810 N N . ALA A 1 106 ? 6.059 19.642 -12.295 1.00 44.81 106 ALA A N 1
ATOM 811 C CA . ALA A 1 106 ? 5.000 18.648 -12.227 1.00 44.81 106 ALA A CA 1
ATOM 812 C C . ALA A 1 106 ? 5.518 17.313 -12.781 1.00 44.81 106 ALA A C 1
ATOM 814 O O . ALA A 1 106 ? 6.253 17.279 -13.771 1.00 44.81 106 ALA A O 1
ATOM 815 N N . LEU A 1 107 ? 5.145 16.212 -12.126 1.00 51.59 107 LEU A N 1
ATOM 816 C CA . LEU A 1 107 ? 5.308 14.887 -12.711 1.00 51.59 107 LEU A CA 1
ATOM 817 C C . LEU A 1 107 ? 4.372 14.812 -13.917 1.00 51.59 107 LEU A C 1
ATOM 819 O O . LEU A 1 107 ? 3.171 15.032 -13.754 1.00 51.59 107 LEU A O 1
ATOM 823 N N . ASP A 1 108 ? 4.911 14.498 -15.094 1.00 53.72 108 ASP A N 1
ATOM 824 C CA . ASP A 1 108 ? 4.095 14.001 -16.196 1.00 53.72 108 ASP A CA 1
ATOM 825 C C . ASP A 1 108 ? 3.530 12.652 -15.733 1.00 53.72 108 ASP A C 1
ATOM 827 O O . ASP A 1 108 ? 4.197 11.618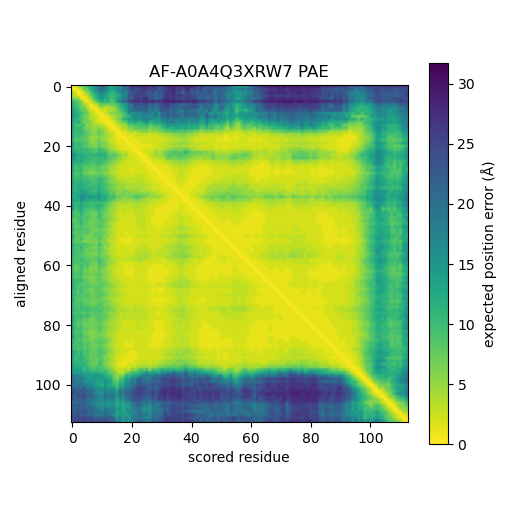 -15.801 1.00 53.72 108 ASP A O 1
ATOM 831 N N . ILE A 1 109 ? 2.339 12.688 -15.129 1.00 53.25 109 ILE A N 1
ATOM 832 C CA . ILE A 1 109 ? 1.592 11.484 -14.783 1.00 53.25 109 ILE A CA 1
ATOM 833 C C . ILE A 1 109 ? 1.345 10.786 -16.113 1.00 53.25 109 ILE A C 1
ATOM 835 O O . ILE A 1 109 ? 0.698 11.353 -16.992 1.00 53.25 109 ILE A O 1
ATOM 839 N N . VAL A 1 110 ? 1.914 9.593 -16.274 1.00 51.44 110 VAL A N 1
ATOM 840 C CA . VAL A 1 110 ? 1.619 8.746 -17.426 1.00 51.44 110 VAL A CA 1
ATOM 841 C C . VAL A 1 110 ? 0.119 8.497 -17.391 1.00 51.44 110 VAL A C 1
ATOM 843 O O . VAL A 1 110 ? -0.386 7.880 -16.450 1.00 51.44 110 VAL A O 1
ATOM 846 N N . GLU A 1 111 ? -0.607 9.060 -18.356 1.00 42.09 111 GLU A N 1
ATOM 847 C CA . GLU A 1 111 ? -2.014 8.726 -18.509 1.00 42.09 111 GLU A CA 1
ATOM 848 C C . GLU A 1 111 ? -2.095 7.247 -18.898 1.00 42.09 111 GLU A C 1
ATOM 850 O O . GLU A 1 111 ? -1.364 6.825 -19.801 1.00 42.09 111 GLU A O 1
ATOM 855 N N . PRO A 1 112 ? -2.919 6.440 -18.208 1.00 39.53 112 PRO A N 1
ATOM 856 C CA . PRO A 1 112 ? -3.115 5.056 -18.606 1.00 39.53 112 PRO A CA 1
ATOM 857 C C . PRO A 1 112 ? -3.656 5.024 -20.043 1.00 39.53 112 PRO A C 1
ATOM 859 O O . PRO A 1 112 ? -4.523 5.827 -20.396 1.00 39.53 112 PRO A O 1
ATOM 862 N N . ALA A 1 113 ? -3.089 4.134 -20.860 1.00 41.69 113 ALA A N 1
ATOM 863 C CA . ALA A 1 113 ? -3.435 3.961 -22.272 1.00 41.69 113 ALA A CA 1
ATOM 864 C C . ALA A 1 113 ? -4.886 3.504 -22.497 1.00 41.69 113 ALA A C 1
ATOM 866 O O . ALA A 1 113 ? -5.427 2.771 -21.637 1.00 41.69 113 ALA A O 1
#

Solvent-accessible surface are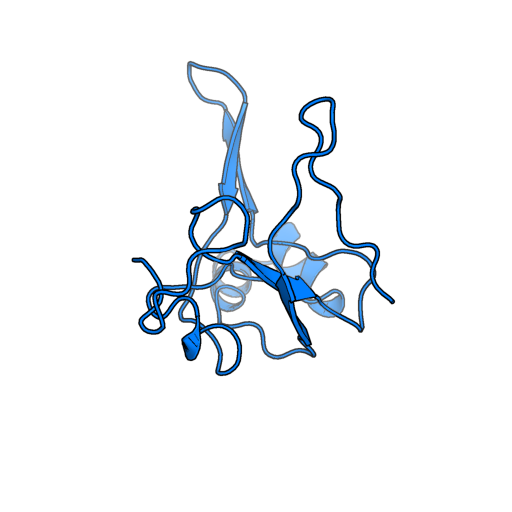a (backbone atoms only — not comparable to full-atom values): 7126 Å² total; per-residue (Å²): 125,84,48,86,79,79,48,60,27,99,85,72,41,76,56,41,74,47,79,44,45,85,88,47,101,69,89,43,64,51,65,50,74,48,82,49,99,90,43,80,47,72,51,64,48,65,20,57,37,36,90,78,46,27,79,55,35,67,84,42,32,70,8,44,53,55,86,93,44,47,63,40,61,75,72,43,54,77,68,60,32,54,67,54,59,32,50,58,87,70,71,69,47,77,47,79,48,60,73,52,65,45,102,82,74,46,74,57,72,81,73,82,130